Protein AF-A0A7C7J3A3-F1 (afdb_monomer_lite)

Structure (mmCIF, N/CA/C/O backbone):
data_AF-A0A7C7J3A3-F1
#
_entry.id   AF-A0A7C7J3A3-F1
#
loop_
_atom_site.group_PDB
_atom_site.id
_atom_site.type_symbol
_atom_site.label_atom_id
_atom_site.label_alt_id
_atom_site.label_comp_id
_atom_site.label_asym_id
_atom_site.label_entity_id
_atom_site.label_seq_id
_atom_site.pdbx_PDB_ins_code
_atom_site.Cartn_x
_atom_site.Cartn_y
_atom_site.Cartn_z
_atom_site.occupancy
_atom_site.B_iso_or_equiv
_atom_site.auth_seq_id
_atom_site.auth_comp_id
_atom_site.auth_asym_id
_atom_site.auth_atom_id
_atom_site.pdbx_PDB_model_num
ATOM 1 N N . MET A 1 1 ? 50.848 -6.199 -37.447 1.00 42.78 1 MET A N 1
ATOM 2 C CA . MET A 1 1 ? 50.947 -5.192 -36.363 1.00 42.78 1 MET A CA 1
ATOM 3 C C . MET A 1 1 ? 50.657 -3.854 -37.034 1.00 42.78 1 MET A C 1
ATOM 5 O O . MET A 1 1 ? 51.373 -3.542 -37.963 1.00 42.78 1 MET A O 1
ATOM 9 N N . SER A 1 2 ? 49.581 -3.111 -36.807 1.00 50.97 2 SER A N 1
ATOM 10 C CA . SER A 1 2 ? 48.870 -2.774 -35.574 1.00 50.97 2 SER A CA 1
ATOM 11 C C . SER A 1 2 ? 47.397 -2.472 -35.911 1.00 50.97 2 SER A C 1
ATOM 13 O O . SER A 1 2 ? 47.111 -1.980 -37.000 1.00 50.97 2 SER A O 1
ATOM 15 N N . GLN A 1 3 ? 46.479 -2.847 -35.023 1.00 35.78 3 GLN A N 1
ATOM 16 C CA . GLN A 1 3 ? 45.027 -2.860 -35.230 1.00 35.78 3 GLN A CA 1
ATOM 17 C C . GLN A 1 3 ? 44.402 -1.455 -35.294 1.00 35.78 3 GLN A C 1
ATOM 19 O O . GLN A 1 3 ? 44.801 -0.553 -34.563 1.00 35.78 3 GLN A O 1
ATOM 24 N N . ALA A 1 4 ? 43.367 -1.313 -36.126 1.00 41.66 4 ALA A N 1
ATOM 25 C CA . ALA A 1 4 ? 42.396 -0.224 -36.053 1.00 41.66 4 ALA A CA 1
ATOM 26 C C . ALA A 1 4 ? 41.497 -0.391 -34.806 1.00 41.66 4 ALA A C 1
ATOM 28 O O . ALA A 1 4 ? 41.199 -1.532 -34.435 1.00 41.66 4 ALA A O 1
ATOM 29 N N . PRO A 1 5 ? 41.046 0.700 -34.160 1.00 37.25 5 PRO A N 1
ATOM 30 C CA . PRO A 1 5 ? 40.189 0.607 -32.986 1.00 37.25 5 PRO A CA 1
ATOM 31 C C . PRO A 1 5 ? 38.805 0.094 -33.397 1.00 37.25 5 PRO A C 1
ATOM 33 O O . PRO A 1 5 ? 38.061 0.767 -34.109 1.00 37.25 5 PRO A O 1
ATOM 36 N N . GLN A 1 6 ? 38.462 -1.109 -32.941 1.00 35.88 6 GLN A N 1
ATOM 37 C CA . GLN A 1 6 ? 37.110 -1.646 -33.046 1.00 35.88 6 GLN A CA 1
ATOM 38 C C . GLN A 1 6 ? 36.215 -0.851 -32.093 1.00 35.88 6 GLN A C 1
ATOM 40 O O . GLN A 1 6 ? 36.251 -1.031 -30.877 1.00 35.88 6 GLN A O 1
ATOM 45 N N . THR A 1 7 ? 35.452 0.081 -32.650 1.00 38.75 7 THR A N 1
ATOM 46 C CA . THR A 1 7 ? 34.395 0.799 -31.944 1.00 38.75 7 THR A CA 1
ATOM 47 C C . THR A 1 7 ? 33.282 -0.207 -31.665 1.00 38.75 7 THR A C 1
ATOM 49 O O . THR A 1 7 ? 32.601 -0.664 -32.579 1.00 38.75 7 THR A O 1
ATOM 52 N N . ILE A 1 8 ? 33.139 -0.607 -30.401 1.00 42.19 8 ILE A N 1
ATOM 53 C CA . ILE A 1 8 ? 32.026 -1.440 -29.939 1.00 42.19 8 ILE A CA 1
ATOM 54 C C . ILE A 1 8 ? 30.743 -0.638 -30.181 1.00 42.19 8 ILE A C 1
ATOM 56 O O . ILE A 1 8 ? 30.630 0.473 -29.653 1.00 42.19 8 ILE A O 1
ATOM 60 N N . PRO A 1 9 ? 29.774 -1.141 -30.959 1.00 33.19 9 PRO A N 1
ATOM 61 C CA . PRO A 1 9 ? 28.539 -0.416 -31.133 1.00 33.19 9 PRO A CA 1
ATOM 62 C C . PRO A 1 9 ? 27.709 -0.605 -29.857 1.00 33.19 9 PRO A C 1
ATOM 64 O O . PRO A 1 9 ? 27.273 -1.709 -29.534 1.00 33.19 9 PRO A O 1
ATOM 67 N N . PHE A 1 10 ? 27.512 0.484 -29.115 1.00 34.00 10 PHE A N 1
ATOM 68 C CA . PHE A 1 10 ? 26.514 0.587 -28.051 1.00 34.00 10 PHE A CA 1
ATOM 69 C C . PHE A 1 10 ? 25.125 0.537 -28.713 1.00 34.00 10 PHE A C 1
ATOM 71 O O . PHE A 1 10 ? 24.509 1.563 -28.995 1.00 34.00 10 PHE A O 1
ATOM 78 N N . PHE A 1 11 ? 24.659 -0.666 -29.058 1.00 33.53 11 PHE A N 1
ATOM 79 C CA . PHE A 1 11 ? 23.303 -0.878 -29.549 1.00 33.53 11 PHE A CA 1
ATOM 80 C C . PHE A 1 11 ? 22.347 -1.185 -28.400 1.00 33.53 11 PHE A C 1
ATOM 82 O O . PHE A 1 11 ? 22.463 -2.185 -27.698 1.00 33.53 11 PHE A O 1
ATOM 89 N N . SER A 1 12 ? 21.315 -0.348 -28.373 1.00 30.11 12 SER A N 1
ATOM 90 C CA . SER A 1 12 ? 19.959 -0.588 -27.894 1.00 30.11 12 SER A CA 1
ATOM 91 C C . SER A 1 12 ? 19.721 -0.600 -26.388 1.00 30.11 12 SER A C 1
ATOM 93 O O . SER A 1 12 ? 20.211 -1.432 -25.632 1.00 30.11 12 SER A O 1
ATOM 95 N N . SER A 1 13 ? 18.833 0.317 -26.011 1.00 41.31 13 SER A N 1
ATOM 96 C CA . SER A 1 13 ? 17.855 0.196 -24.942 1.00 41.31 13 SER A CA 1
ATOM 97 C C . SER A 1 13 ? 17.254 -1.216 -24.877 1.00 41.31 13 SER A C 1
ATOM 99 O O . SER A 1 13 ? 16.193 -1.497 -25.440 1.00 41.31 13 SER A O 1
ATOM 101 N N . GLY A 1 14 ? 17.934 -2.112 -24.178 1.00 29.03 14 GLY A N 1
ATOM 102 C CA . GLY A 1 14 ? 17.331 -3.297 -23.608 1.00 29.03 14 GLY A CA 1
ATOM 103 C C . GLY A 1 14 ? 16.680 -2.864 -22.309 1.00 29.03 14 GLY A C 1
ATOM 104 O O . GLY A 1 14 ? 17.374 -2.635 -21.325 1.00 29.03 14 GLY A O 1
ATOM 105 N N . ARG A 1 15 ? 15.349 -2.745 -22.297 1.00 41.75 15 ARG A N 1
ATOM 106 C CA . ARG A 1 15 ? 14.600 -2.921 -21.054 1.00 41.75 15 ARG A CA 1
ATOM 107 C C . ARG A 1 15 ? 15.037 -4.275 -20.505 1.00 41.75 15 ARG A C 1
ATOM 109 O O . ARG A 1 15 ? 14.580 -5.303 -20.999 1.00 41.75 15 ARG A O 1
ATOM 116 N N . ILE A 1 16 ? 15.922 -4.285 -19.511 1.00 36.00 16 ILE A N 1
ATOM 117 C CA . ILE A 1 16 ? 16.057 -5.429 -18.614 1.00 36.00 16 ILE A CA 1
ATOM 118 C C . ILE A 1 16 ? 14.827 -5.357 -17.710 1.00 36.00 16 ILE A C 1
ATOM 120 O O . ILE A 1 16 ? 14.910 -5.044 -16.535 1.00 36.00 16 ILE A O 1
ATOM 124 N N . ALA A 1 17 ? 13.654 -5.601 -18.295 1.00 47.34 17 ALA A N 1
ATOM 125 C CA . ALA A 1 17 ? 12.576 -6.175 -17.529 1.00 47.34 17 ALA A CA 1
ATOM 126 C C . ALA A 1 17 ? 13.031 -7.614 -17.324 1.00 47.34 17 ALA A C 1
ATOM 128 O O . ALA A 1 17 ? 12.897 -8.456 -18.219 1.00 47.34 17 ALA A O 1
ATOM 129 N N . SER A 1 18 ? 13.662 -7.884 -16.183 1.00 43.19 18 SER A N 1
ATOM 130 C CA . SER A 1 18 ? 13.735 -9.243 -15.684 1.00 43.19 18 SER A CA 1
ATOM 131 C C . SER A 1 18 ? 12.290 -9.673 -15.452 1.00 43.19 18 SER A C 1
ATOM 133 O O . SER A 1 18 ? 11.732 -9.564 -14.367 1.00 43.19 18 SER A O 1
ATOM 135 N N . ARG A 1 19 ? 11.659 -10.212 -16.496 1.00 49.06 19 ARG A N 1
ATOM 136 C CA . ARG A 1 19 ? 10.612 -11.200 -16.299 1.00 49.06 19 ARG A CA 1
ATOM 137 C C . ARG A 1 19 ? 11.341 -12.428 -15.753 1.00 49.06 19 ARG A C 1
ATOM 139 O O . ARG A 1 19 ? 11.590 -13.395 -16.467 1.00 49.06 19 ARG A O 1
ATOM 146 N N . SER A 1 20 ? 11.764 -12.343 -14.484 1.00 48.09 20 SER A N 1
ATOM 147 C CA . SER A 1 20 ? 11.798 -13.516 -13.617 1.00 48.09 20 SER A CA 1
ATOM 148 C C . SER A 1 20 ? 10.472 -14.224 -13.881 1.00 48.09 20 SER A C 1
ATOM 150 O O . SER A 1 20 ? 9.485 -13.523 -14.067 1.00 48.09 20 SER A O 1
ATOM 152 N N . GLY A 1 21 ? 10.500 -15.542 -14.105 1.00 52.34 21 GLY A N 1
ATOM 153 C CA . GLY A 1 21 ? 9.429 -16.322 -14.745 1.00 52.34 21 GLY A CA 1
ATOM 154 C C . GLY A 1 21 ? 8.038 -16.180 -14.110 1.00 52.34 21 GLY A C 1
ATOM 155 O O . GLY A 1 21 ? 7.646 -15.139 -13.616 1.00 52.34 21 GLY A O 1
ATOM 156 N N . ASP A 1 22 ? 7.222 -17.220 -14.067 1.00 59.09 22 ASP A N 1
ATOM 157 C CA . ASP A 1 22 ? 5.883 -17.108 -13.448 1.00 59.09 22 ASP A CA 1
ATOM 158 C C . ASP A 1 22 ? 5.903 -16.871 -11.908 1.00 59.09 22 ASP A C 1
ATOM 160 O O . ASP A 1 22 ? 4.912 -17.085 -11.210 1.00 59.09 22 ASP A O 1
ATOM 164 N N . SER A 1 23 ? 7.035 -16.425 -11.356 1.00 63.56 23 SER A N 1
ATOM 165 C CA . SER A 1 23 ? 7.277 -16.118 -9.954 1.00 63.56 23 SER A CA 1
ATOM 166 C C . SER A 1 23 ? 6.604 -14.807 -9.548 1.00 63.56 23 SER A C 1
ATOM 168 O O . SER A 1 23 ? 6.954 -13.726 -10.023 1.00 63.56 23 SER A O 1
ATOM 170 N N . ARG A 1 24 ? 5.673 -14.882 -8.592 1.00 78.00 24 ARG A N 1
ATOM 171 C CA . ARG A 1 24 ? 5.139 -13.687 -7.924 1.00 78.00 24 ARG A CA 1
ATOM 172 C C . ARG A 1 24 ? 6.249 -13.023 -7.114 1.00 78.00 24 ARG A C 1
ATOM 174 O O . ARG A 1 24 ? 6.934 -13.707 -6.359 1.00 78.00 24 ARG A O 1
ATOM 181 N N . GLN A 1 25 ? 6.391 -11.706 -7.249 1.00 85.25 25 GLN A N 1
ATOM 182 C CA . GLN A 1 25 ? 7.357 -10.905 -6.491 1.00 85.25 25 GLN A CA 1
ATOM 183 C C . GLN A 1 25 ? 6.692 -10.261 -5.266 1.00 85.25 25 GLN A C 1
ATOM 185 O O . GLN A 1 25 ? 5.519 -9.876 -5.325 1.00 85.25 25 GLN A O 1
ATOM 190 N N . GLN A 1 26 ? 7.435 -10.145 -4.165 1.00 87.56 26 GLN A N 1
ATOM 191 C CA . GLN A 1 26 ? 6.996 -9.507 -2.921 1.00 87.56 26 GLN A CA 1
ATOM 192 C C . GLN A 1 26 ? 7.958 -8.380 -2.549 1.00 87.56 26 GLN A C 1
ATOM 194 O O . GLN A 1 26 ? 9.167 -8.517 -2.732 1.00 87.56 26 GLN A O 1
ATOM 199 N N . ALA A 1 27 ? 7.424 -7.278 -2.022 1.00 85.44 27 ALA A N 1
ATOM 200 C CA . ALA A 1 27 ? 8.246 -6.185 -1.526 1.00 85.44 27 ALA A CA 1
ATOM 201 C C . ALA A 1 27 ? 8.850 -6.562 -0.168 1.00 85.44 27 ALA A C 1
ATOM 203 O O . ALA A 1 27 ? 8.144 -6.971 0.752 1.00 85.44 27 ALA A O 1
ATOM 204 N N . GLY A 1 28 ? 10.160 -6.384 -0.037 1.00 84.56 28 GLY A N 1
ATOM 205 C CA . GLY A 1 28 ? 10.892 -6.497 1.217 1.00 84.56 28 GLY A CA 1
ATOM 206 C C . GLY A 1 28 ? 12.032 -5.493 1.193 1.00 84.56 28 GLY A C 1
ATOM 207 O O . GLY A 1 28 ? 12.827 -5.496 0.259 1.00 84.56 28 GLY A O 1
ATOM 208 N N . THR A 1 29 ? 12.077 -4.597 2.174 1.00 87.19 29 THR A N 1
ATOM 209 C CA . THR A 1 29 ? 12.997 -3.453 2.139 1.00 87.19 29 THR A CA 1
ATOM 210 C C . THR A 1 29 ? 14.287 -3.674 2.921 1.00 87.19 29 THR A C 1
ATOM 212 O O . THR A 1 29 ? 15.247 -2.961 2.675 1.00 87.19 29 THR A O 1
ATOM 215 N N . ASP A 1 30 ? 14.327 -4.643 3.843 1.00 86.50 30 ASP A N 1
ATOM 216 C CA . ASP A 1 30 ? 15.397 -4.780 4.851 1.00 86.50 30 ASP A CA 1
ATOM 217 C C . ASP A 1 30 ? 15.479 -3.562 5.805 1.00 86.50 30 ASP A C 1
ATOM 219 O O . ASP A 1 30 ? 16.539 -3.041 6.166 1.00 86.50 30 ASP A O 1
ATOM 223 N N . ALA A 1 31 ? 14.301 -3.057 6.195 1.00 80.38 31 ALA A N 1
ATOM 224 C CA . ALA A 1 31 ? 14.167 -1.955 7.141 1.00 80.38 31 ALA A CA 1
ATOM 225 C C . ALA A 1 31 ? 14.827 -2.292 8.485 1.00 80.38 31 ALA A C 1
ATOM 227 O O . ALA A 1 31 ? 14.490 -3.284 9.132 1.00 80.38 31 ALA A O 1
ATOM 228 N N . GLY A 1 32 ? 15.739 -1.425 8.916 1.00 82.62 32 GLY A N 1
ATOM 229 C CA . GLY A 1 32 ? 16.739 -1.719 9.946 1.00 82.62 32 GLY A CA 1
ATOM 230 C C . GLY A 1 32 ? 18.145 -1.338 9.477 1.00 82.62 32 GLY A C 1
ATOM 231 O O . GLY A 1 32 ? 18.948 -0.874 10.283 1.00 82.62 32 GLY A O 1
ATOM 232 N N . MET A 1 33 ? 18.398 -1.419 8.164 1.00 88.31 33 MET A N 1
ATOM 233 C CA . MET A 1 33 ? 19.593 -0.855 7.513 1.00 88.31 33 MET A CA 1
ATOM 234 C C . MET A 1 33 ? 19.443 0.641 7.175 1.00 88.31 33 MET A C 1
ATOM 236 O O . MET A 1 33 ? 20.432 1.356 7.026 1.00 88.31 33 MET A O 1
ATOM 240 N N . PHE A 1 34 ? 18.204 1.127 7.094 1.00 85.38 34 PHE A N 1
ATOM 241 C CA . PHE A 1 34 ? 17.823 2.534 6.946 1.00 85.38 34 PHE A CA 1
ATOM 242 C C . PHE A 1 34 ? 16.671 2.864 7.922 1.00 85.38 34 PHE A C 1
ATOM 244 O O . PHE A 1 34 ? 16.083 1.941 8.501 1.00 85.38 34 PHE A O 1
ATOM 251 N N . PRO A 1 35 ? 16.339 4.152 8.153 1.00 90.06 35 PRO A N 1
ATOM 252 C CA . PRO A 1 35 ? 15.339 4.536 9.147 1.00 90.06 35 PRO A CA 1
ATOM 253 C C . PRO A 1 35 ? 13.956 3.919 8.895 1.00 90.06 35 PRO A C 1
ATOM 255 O O . PRO A 1 35 ? 13.415 3.982 7.789 1.00 90.06 35 PRO A O 1
ATOM 258 N N . HIS A 1 36 ? 13.338 3.384 9.952 1.00 89.50 36 HIS A N 1
ATOM 259 C CA . HIS A 1 36 ? 11.950 2.927 9.890 1.00 89.50 36 HIS A CA 1
ATOM 260 C C . HIS A 1 36 ? 11.001 4.066 9.493 1.00 89.50 36 HIS A C 1
ATOM 262 O O . HIS A 1 36 ? 11.210 5.227 9.842 1.00 89.50 36 HIS A O 1
ATOM 268 N N . GLY A 1 37 ? 9.940 3.707 8.769 1.00 88.75 37 GLY A N 1
ATOM 269 C CA . GLY A 1 37 ? 8.974 4.658 8.212 1.00 88.75 37 GLY A CA 1
ATOM 270 C C . GLY A 1 37 ? 9.273 5.067 6.770 1.00 88.75 37 GLY A C 1
ATOM 271 O O . GLY A 1 37 ? 8.387 5.584 6.106 1.00 88.75 37 GLY A O 1
ATOM 272 N N . GLN A 1 38 ? 10.461 4.756 6.243 1.00 90.56 38 GLN A N 1
ATOM 273 C CA . GLN A 1 38 ? 10.825 5.042 4.848 1.00 90.56 38 GLN A CA 1
ATOM 274 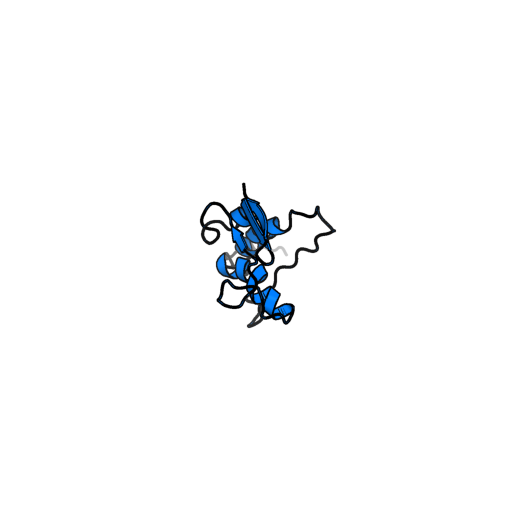C C . GLN A 1 38 ? 10.592 3.850 3.906 1.00 90.56 38 GLN A C 1
ATOM 276 O O . GLN A 1 38 ? 11.095 3.836 2.796 1.00 90.56 38 GLN A O 1
ATOM 281 N N . ASN A 1 39 ? 9.825 2.836 4.314 1.00 89.88 39 ASN A N 1
ATOM 282 C CA . ASN A 1 39 ? 9.657 1.600 3.533 1.00 89.88 39 ASN A CA 1
ATOM 283 C C . ASN A 1 39 ? 9.044 1.831 2.143 1.00 89.88 39 ASN A C 1
ATOM 285 O O . ASN A 1 39 ? 9.313 1.077 1.214 1.00 89.88 39 ASN A O 1
ATOM 289 N N . ALA A 1 40 ? 8.218 2.868 2.003 1.00 91.19 40 ALA A N 1
ATOM 290 C CA . ALA A 1 40 ? 7.562 3.184 0.745 1.00 91.19 40 ALA A CA 1
ATOM 291 C C . ALA A 1 40 ? 8.491 3.857 -0.286 1.00 91.19 40 ALA A C 1
ATOM 293 O O . ALA A 1 40 ? 8.100 4.010 -1.442 1.00 91.19 40 ALA A O 1
ATOM 294 N N . SER A 1 41 ? 9.717 4.245 0.091 1.00 90.38 41 SER A N 1
ATOM 295 C CA . SER A 1 41 ? 10.656 4.894 -0.835 1.00 90.38 41 SER A CA 1
ATOM 296 C C . SER A 1 41 ? 11.134 3.975 -1.960 1.00 90.38 41 SER A C 1
ATOM 298 O O . SER A 1 41 ? 11.531 4.480 -3.000 1.00 90.38 41 SER A O 1
ATOM 300 N N . GLY A 1 42 ? 11.045 2.651 -1.786 1.00 90.12 42 GLY A N 1
ATOM 301 C CA . GLY A 1 42 ? 11.455 1.675 -2.799 1.00 90.12 42 GLY A CA 1
ATOM 302 C C . GLY A 1 42 ? 10.414 1.394 -3.889 1.00 90.12 42 GLY A C 1
ATOM 303 O O . GLY A 1 42 ? 10.737 0.742 -4.877 1.00 90.12 42 GLY A O 1
ATOM 304 N N . PHE A 1 43 ? 9.161 1.854 -3.757 1.00 93.19 43 PHE A N 1
ATOM 305 C CA . PHE A 1 43 ? 8.150 1.602 -4.796 1.00 93.19 43 PHE A CA 1
ATOM 306 C C . PHE A 1 43 ? 8.456 2.288 -6.141 1.00 93.19 43 PHE A C 1
ATOM 308 O O . PHE A 1 43 ? 8.274 1.631 -7.169 1.00 93.19 43 PHE A O 1
ATOM 315 N N . PRO A 1 44 ? 8.923 3.554 -6.183 1.00 93.62 44 PRO A N 1
ATOM 316 C CA . PRO A 1 44 ? 9.418 4.163 -7.417 1.00 93.62 44 PRO A CA 1
ATOM 317 C C . PRO A 1 44 ? 10.508 3.335 -8.101 1.00 93.62 44 PRO A C 1
ATOM 319 O O . PRO A 1 44 ? 10.424 3.123 -9.309 1.00 93.62 44 PRO A O 1
ATOM 322 N N . ASP A 1 45 ? 11.453 2.786 -7.333 1.00 92.75 45 ASP A N 1
ATOM 323 C CA . ASP A 1 45 ? 12.544 1.967 -7.871 1.00 92.75 45 ASP A CA 1
ATOM 324 C C . ASP A 1 45 ? 12.008 0.689 -8.536 1.00 92.75 45 ASP A C 1
ATOM 326 O O . ASP A 1 45 ? 12.446 0.314 -9.621 1.00 92.75 45 ASP A O 1
ATOM 330 N N . LEU A 1 46 ? 11.001 0.033 -7.941 1.00 91.94 46 LEU A N 1
ATOM 331 C CA . LEU A 1 46 ? 10.353 -1.142 -8.547 1.00 91.94 46 LEU A CA 1
ATOM 332 C C . LEU A 1 46 ? 9.745 -0.823 -9.921 1.00 91.94 46 LEU A C 1
ATOM 334 O O . LEU A 1 46 ? 9.823 -1.643 -10.841 1.00 91.94 46 LEU A O 1
ATOM 338 N N . VAL A 1 47 ? 9.149 0.364 -10.065 1.00 93.75 47 VAL A N 1
ATOM 339 C CA . VAL A 1 47 ? 8.584 0.825 -11.339 1.00 93.75 47 VAL A CA 1
ATOM 340 C C . VAL A 1 47 ? 9.689 1.187 -12.331 1.00 93.75 47 VAL A C 1
ATOM 342 O O . VAL A 1 47 ? 9.611 0.796 -13.497 1.00 93.75 47 VAL A O 1
ATOM 345 N N . GLU A 1 48 ? 10.750 1.859 -11.878 1.00 92.19 48 GLU A N 1
ATOM 346 C CA . GLU A 1 48 ? 11.927 2.170 -12.699 1.00 92.19 48 GLU A CA 1
ATOM 347 C C . GLU A 1 48 ? 12.588 0.895 -13.252 1.00 92.19 48 GLU A C 1
ATOM 349 O O . GLU A 1 48 ? 12.949 0.836 -14.430 1.00 92.19 48 GLU A O 1
ATOM 354 N N . TYR A 1 49 ? 12.658 -0.166 -12.443 1.00 92.06 49 TYR A N 1
ATOM 355 C CA . TYR A 1 49 ? 13.189 -1.473 -12.840 1.00 92.06 49 TYR A CA 1
ATOM 356 C C . TYR A 1 49 ? 12.217 -2.339 -13.657 1.00 92.06 49 TYR A C 1
ATOM 358 O O . TYR A 1 49 ? 12.552 -3.465 -14.032 1.00 92.06 49 TYR A O 1
ATOM 366 N N . GLY A 1 50 ? 11.045 -1.808 -14.015 1.00 91.12 50 GLY A N 1
ATOM 367 C CA . GLY A 1 50 ? 10.185 -2.376 -15.050 1.00 91.12 50 GLY A CA 1
ATOM 368 C C . GLY A 1 50 ? 8.898 -3.037 -14.564 1.00 91.12 50 GLY A C 1
ATOM 369 O O . GLY A 1 50 ? 8.213 -3.640 -15.393 1.00 91.12 50 GLY A O 1
ATOM 370 N N . MET A 1 51 ? 8.537 -2.924 -13.280 1.00 93.56 51 MET A N 1
ATOM 371 C CA . MET A 1 51 ? 7.176 -3.253 -12.837 1.00 93.56 51 MET A CA 1
ATOM 372 C C . MET A 1 51 ? 6.189 -2.162 -13.263 1.00 93.56 51 MET A C 1
ATOM 374 O O . MET A 1 51 ? 6.510 -0.976 -13.284 1.00 93.56 51 MET A O 1
ATOM 378 N N . SER A 1 52 ? 4.943 -2.533 -13.542 1.00 95.50 52 SER A N 1
ATOM 379 C CA . SER A 1 52 ? 3.863 -1.544 -13.558 1.00 95.50 52 SER A CA 1
ATOM 380 C C . SER A 1 52 ? 3.559 -1.046 -12.133 1.00 95.50 52 SER A C 1
ATOM 382 O O . SER A 1 52 ? 3.739 -1.799 -11.170 1.00 95.50 52 SER A O 1
ATOM 384 N N . PRO A 1 53 ? 3.017 0.175 -11.960 1.00 95.19 53 PRO A N 1
ATOM 385 C CA . PRO A 1 53 ? 2.587 0.666 -10.646 1.00 95.19 53 PRO A CA 1
ATOM 386 C C . PRO A 1 53 ? 1.612 -0.285 -9.935 1.00 95.19 53 PRO A C 1
ATOM 388 O O . PRO A 1 53 ? 1.705 -0.510 -8.729 1.00 95.19 53 PRO A O 1
ATOM 391 N N . ALA A 1 54 ? 0.710 -0.916 -10.694 1.00 95.44 54 ALA A N 1
ATOM 392 C CA . ALA A 1 54 ? -0.223 -1.903 -10.163 1.00 95.44 54 ALA A CA 1
ATOM 393 C C . ALA A 1 54 ? 0.488 -3.167 -9.647 1.00 95.44 54 ALA A C 1
ATOM 395 O O . ALA A 1 54 ? 0.118 -3.695 -8.600 1.00 95.44 54 ALA A O 1
ATOM 396 N N . GLU A 1 55 ? 1.499 -3.663 -10.366 1.00 94.25 55 GLU A N 1
ATOM 397 C CA . GLU A 1 55 ? 2.315 -4.796 -9.917 1.00 94.25 55 GLU A CA 1
ATOM 398 C C . GLU A 1 55 ? 3.109 -4.438 -8.665 1.00 94.25 55 GLU A C 1
ATOM 400 O O . GLU A 1 55 ? 3.084 -5.213 -7.710 1.00 94.25 55 GLU A O 1
ATOM 405 N N . ALA A 1 56 ? 3.718 -3.249 -8.629 1.00 94.38 56 ALA A N 1
ATOM 406 C CA . ALA A 1 56 ? 4.443 -2.752 -7.466 1.00 94.38 56 ALA A CA 1
ATOM 407 C C . ALA A 1 56 ? 3.540 -2.737 -6.218 1.00 94.38 56 ALA A C 1
ATOM 409 O O . ALA A 1 56 ? 3.890 -3.340 -5.207 1.00 94.38 56 ALA A O 1
ATOM 410 N N . ILE A 1 57 ? 2.326 -2.182 -6.302 1.00 95.00 57 ILE A N 1
ATOM 411 C CA . ILE A 1 57 ? 1.355 -2.197 -5.190 1.00 95.00 57 ILE A CA 1
ATOM 412 C C . ILE A 1 57 ? 0.952 -3.628 -4.799 1.00 95.00 57 ILE A C 1
ATOM 414 O O . ILE A 1 57 ? 0.840 -3.949 -3.612 1.00 95.00 57 ILE A O 1
ATOM 418 N N . ARG A 1 58 ? 0.762 -4.528 -5.773 1.00 95.12 58 ARG A N 1
ATOM 419 C CA . ARG A 1 58 ? 0.438 -5.941 -5.502 1.00 95.12 58 ARG A CA 1
ATOM 420 C C . ARG A 1 58 ? 1.536 -6.657 -4.723 1.00 95.12 58 ARG A C 1
ATOM 422 O O . ARG A 1 58 ? 1.210 -7.510 -3.898 1.00 95.12 58 ARG A O 1
ATOM 429 N N . THR A 1 59 ? 2.805 -6.295 -4.929 1.00 94.62 59 THR A N 1
ATOM 430 C CA . THR A 1 59 ? 3.932 -6.895 -4.192 1.00 94.62 59 THR A CA 1
ATOM 431 C C . THR A 1 59 ? 3.863 -6.665 -2.679 1.00 94.62 59 THR A C 1
ATOM 433 O O . THR A 1 59 ? 4.364 -7.498 -1.928 1.00 94.62 59 THR A O 1
ATOM 436 N N . ALA A 1 60 ? 3.212 -5.587 -2.234 1.00 93.69 60 ALA A N 1
ATOM 437 C CA . ALA A 1 60 ? 3.052 -5.233 -0.823 1.00 93.69 60 ALA A CA 1
ATOM 438 C C . ALA A 1 60 ? 1.660 -5.555 -0.250 1.00 93.69 60 ALA A C 1
ATOM 440 O O . ALA A 1 60 ? 1.422 -5.351 0.936 1.00 93.69 60 ALA A O 1
ATOM 441 N N . THR A 1 61 ? 0.737 -6.050 -1.080 1.00 94.62 61 THR A N 1
ATOM 442 C CA . THR A 1 61 ? -0.652 -6.335 -0.693 1.00 94.62 61 THR A CA 1
ATOM 443 C C . THR A 1 61 ? -0.950 -7.822 -0.876 1.00 94.62 61 THR A C 1
ATOM 445 O O . THR A 1 61 ? -0.519 -8.637 -0.062 1.00 94.62 61 THR A O 1
ATOM 448 N N . VAL A 1 62 ? -1.623 -8.210 -1.959 1.00 95.00 62 VAL A N 1
ATOM 449 C CA . VAL A 1 62 ? -2.032 -9.601 -2.204 1.00 95.00 62 VAL A CA 1
ATOM 450 C C . VAL A 1 62 ? -0.847 -10.568 -2.266 1.00 95.00 62 VAL A C 1
ATOM 452 O O . VAL A 1 62 ? -0.908 -11.635 -1.669 1.00 95.00 62 VAL A O 1
ATOM 455 N N . ASN A 1 63 ? 0.273 -10.193 -2.896 1.00 93.94 63 ASN A N 1
ATOM 456 C CA . ASN A 1 63 ? 1.423 -11.097 -2.988 1.00 93.94 63 ASN A CA 1
ATOM 457 C C . ASN A 1 63 ? 2.096 -11.302 -1.621 1.00 93.94 63 ASN A C 1
ATOM 459 O O . ASN A 1 63 ? 2.675 -12.359 -1.378 1.00 93.94 63 ASN A O 1
ATOM 463 N N . ALA A 1 64 ? 2.046 -10.294 -0.745 1.00 93.31 64 ALA A N 1
ATOM 464 C CA . ALA A 1 64 ? 2.567 -10.394 0.613 1.00 93.31 64 ALA A CA 1
ATOM 465 C C . ALA A 1 64 ? 1.651 -11.259 1.493 1.00 93.31 64 ALA A C 1
ATOM 467 O O . ALA A 1 64 ? 2.149 -12.086 2.253 1.00 93.31 64 ALA A O 1
ATOM 468 N N . ALA A 1 65 ? 0.328 -11.121 1.353 1.00 93.69 65 ALA A N 1
ATOM 469 C CA . ALA A 1 65 ? -0.645 -11.981 2.028 1.00 93.69 65 ALA A CA 1
ATOM 470 C C . ALA A 1 65 ? -0.484 -13.455 1.612 1.00 93.69 65 ALA A C 1
ATOM 472 O O . ALA A 1 65 ? -0.350 -14.321 2.478 1.00 93.69 65 ALA A O 1
ATOM 473 N N . ASP A 1 66 ? -0.359 -13.713 0.303 1.00 93.56 66 ASP A N 1
ATOM 474 C CA . ASP A 1 66 ? -0.061 -15.038 -0.256 1.00 93.56 66 ASP A CA 1
ATOM 475 C C . ASP A 1 66 ? 1.227 -15.628 0.347 1.00 93.56 66 ASP A C 1
ATOM 477 O O . ASP A 1 66 ? 1.246 -16.784 0.768 1.00 93.56 66 ASP A O 1
ATOM 481 N N . LEU A 1 67 ? 2.307 -14.836 0.407 1.00 92.94 67 LEU A N 1
ATOM 482 C CA . LEU A 1 67 ? 3.596 -15.270 0.960 1.00 92.94 67 LEU A CA 1
ATOM 483 C C . LEU A 1 67 ? 3.503 -15.611 2.454 1.00 92.94 67 LEU A C 1
ATOM 485 O O . LEU A 1 67 ? 4.134 -16.564 2.909 1.00 92.94 67 LEU A O 1
ATOM 489 N N . LEU A 1 68 ? 2.731 -14.834 3.215 1.00 93.62 68 LEU A N 1
ATOM 490 C CA . LEU A 1 68 ? 2.514 -15.051 4.646 1.00 93.62 68 LEU A CA 1
ATOM 491 C C . LEU A 1 68 ? 1.507 -16.176 4.939 1.00 93.62 68 LEU A C 1
ATOM 493 O O . LEU A 1 68 ? 1.374 -16.574 6.096 1.00 93.62 68 LEU A O 1
ATOM 497 N N . GLY A 1 69 ? 0.812 -16.692 3.920 1.00 94.50 69 GLY A N 1
ATOM 498 C CA . GLY A 1 69 ? -0.211 -17.724 4.075 1.00 94.50 69 GLY A CA 1
ATOM 499 C C . GLY A 1 69 ? -1.458 -17.232 4.811 1.00 94.50 69 GLY A C 1
ATOM 500 O O . GLY A 1 69 ? -2.089 -18.014 5.520 1.00 94.50 69 GLY A O 1
ATOM 501 N N . VAL A 1 70 ? -1.790 -15.945 4.676 1.00 95.12 70 VAL A N 1
ATOM 502 C CA . VAL A 1 70 ? -2.978 -15.328 5.282 1.00 95.12 70 VAL A CA 1
ATOM 503 C C . VAL A 1 70 ? -3.972 -14.925 4.199 1.00 95.12 70 VAL A C 1
ATOM 505 O O . VAL A 1 70 ? -3.588 -14.409 3.153 1.00 95.12 70 VAL A O 1
ATOM 508 N N . ASP A 1 71 ? -5.256 -15.146 4.455 1.00 94.62 71 ASP A N 1
ATOM 509 C CA . ASP A 1 71 ? -6.361 -14.851 3.535 1.00 94.62 71 ASP A CA 1
ATOM 510 C C . ASP A 1 71 ? -7.289 -13.738 4.045 1.00 94.62 71 ASP A C 1
ATOM 512 O O . ASP A 1 71 ? -8.102 -13.208 3.289 1.00 94.62 71 ASP A O 1
ATOM 516 N N . ASP A 1 72 ? -7.123 -13.327 5.301 1.00 95.38 72 ASP A N 1
ATOM 517 C CA . ASP A 1 72 ? -7.925 -12.314 5.983 1.00 95.38 72 ASP A CA 1
ATOM 518 C C . ASP A 1 72 ? -7.551 -10.864 5.618 1.00 95.38 72 ASP A C 1
ATOM 520 O O . ASP A 1 72 ? -8.191 -9.933 6.103 1.00 95.38 72 ASP A O 1
ATOM 524 N N . ARG A 1 73 ? -6.527 -10.637 4.781 1.00 95.12 73 ARG A N 1
ATOM 525 C CA . ARG A 1 73 ? -6.028 -9.299 4.400 1.00 95.12 73 ARG A CA 1
ATOM 526 C C . ARG A 1 73 ? -5.355 -9.285 3.024 1.00 95.12 73 ARG A C 1
ATOM 528 O O . ARG A 1 73 ? -5.230 -10.310 2.364 1.00 95.12 73 ARG A O 1
ATOM 535 N N . GLY A 1 74 ? -4.909 -8.105 2.590 1.00 92.06 74 GLY A N 1
ATOM 536 C CA . GLY A 1 74 ? -4.180 -7.910 1.327 1.00 92.06 74 GLY A CA 1
ATOM 537 C C . GLY A 1 74 ? -5.056 -7.530 0.127 1.00 92.06 74 GLY A C 1
ATOM 538 O O . GLY A 1 74 ? -4.522 -7.155 -0.912 1.00 92.06 74 GLY A O 1
ATOM 539 N N . THR A 1 75 ? -6.383 -7.562 0.266 1.00 95.81 75 THR A N 1
ATOM 540 C CA . THR A 1 75 ? -7.347 -7.001 -0.697 1.00 95.81 75 THR A CA 1
ATOM 541 C C . THR A 1 75 ? -8.526 -6.370 0.046 1.00 95.81 75 THR A C 1
ATOM 543 O O . THR A 1 75 ? -8.799 -6.715 1.195 1.00 95.81 75 THR A O 1
ATOM 546 N N . ILE A 1 76 ? -9.232 -5.446 -0.614 1.00 95.38 76 ILE A N 1
ATOM 547 C CA . ILE A 1 76 ? -10.454 -4.826 -0.085 1.00 95.38 76 ILE A CA 1
ATOM 548 C C . ILE A 1 76 ? -11.651 -5.641 -0.579 1.00 95.38 76 ILE A C 1
ATOM 550 O O . ILE A 1 76 ? -12.140 -5.433 -1.688 1.00 95.38 76 ILE A O 1
ATOM 554 N N . GLU A 1 77 ? -12.095 -6.594 0.235 1.00 95.25 77 GLU A N 1
ATOM 555 C CA . GLU A 1 77 ? -13.210 -7.498 -0.059 1.00 95.25 77 GLU A CA 1
ATOM 556 C C . GLU A 1 77 ? -14.069 -7.698 1.196 1.00 95.25 77 GLU A C 1
ATOM 558 O O . GLU A 1 77 ? -13.628 -7.436 2.317 1.00 95.25 77 GLU A O 1
ATOM 563 N N . VAL A 1 78 ? -15.313 -8.144 1.006 1.00 94.38 78 VAL A N 1
ATOM 564 C CA . VAL A 1 78 ? -16.207 -8.491 2.122 1.00 94.38 78 VAL A CA 1
ATOM 565 C C . VAL A 1 78 ? -15.568 -9.615 2.946 1.00 94.38 78 VAL A C 1
ATOM 567 O O . VAL A 1 78 ? -14.879 -10.471 2.396 1.00 94.38 78 VAL A O 1
ATOM 570 N N . ASP A 1 79 ? -15.783 -9.584 4.261 1.00 93.56 79 ASP A N 1
ATOM 571 C CA . ASP A 1 79 ? -15.268 -10.551 5.242 1.00 93.56 79 ASP A CA 1
ATOM 572 C C . ASP A 1 79 ? -13.742 -10.536 5.481 1.00 93.56 79 ASP A C 1
ATOM 574 O O . ASP A 1 79 ? -13.246 -11.331 6.280 1.00 93.56 79 ASP A O 1
ATOM 578 N N . LYS A 1 80 ? -12.996 -9.593 4.883 1.00 95.19 80 LYS A N 1
ATOM 579 C CA . LYS A 1 80 ? -11.581 -9.334 5.211 1.00 95.19 80 LYS A CA 1
ATOM 580 C C . LYS A 1 80 ? -11.415 -8.258 6.282 1.00 95.19 80 LYS A C 1
ATOM 582 O O . LYS A 1 80 ? -12.303 -7.438 6.523 1.00 95.19 80 LYS A O 1
ATOM 587 N N . LEU A 1 81 ? -10.253 -8.255 6.931 1.00 95.06 81 LEU A N 1
ATOM 588 C CA . LEU A 1 81 ? -9.869 -7.227 7.887 1.00 95.06 81 LEU A CA 1
ATOM 589 C C . LEU A 1 81 ? -9.859 -5.852 7.219 1.00 95.06 81 LEU A C 1
ATOM 591 O O . LEU A 1 81 ? -9.361 -5.673 6.108 1.00 95.06 81 LEU A O 1
ATOM 595 N N . ALA A 1 82 ? -10.37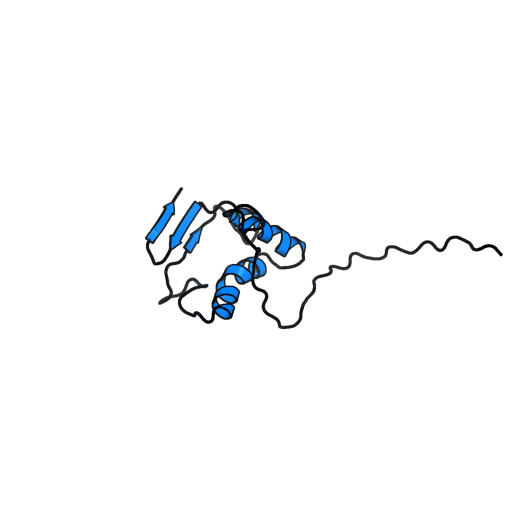0 -4.860 7.945 1.00 95.25 82 ALA A N 1
ATOM 596 C CA . ALA A 1 82 ? -10.352 -3.469 7.519 1.00 95.25 82 ALA A CA 1
ATOM 597 C C . ALA A 1 82 ? -8.967 -2.843 7.771 1.00 95.25 82 ALA A C 1
ATOM 599 O O . ALA A 1 82 ? -8.792 -2.038 8.691 1.00 95.25 82 ALA A O 1
ATOM 600 N N . ASP A 1 83 ? -7.996 -3.268 6.959 1.00 96.31 83 ASP A N 1
ATOM 601 C CA . ASP A 1 83 ? -6.649 -2.708 6.845 1.00 96.31 83 ASP A CA 1
ATOM 602 C C . ASP A 1 83 ? -6.596 -1.847 5.571 1.00 96.31 83 ASP A C 1
ATOM 604 O O . ASP A 1 83 ? -6.638 -2.370 4.456 1.00 96.31 83 ASP A O 1
ATOM 608 N N . ILE A 1 84 ? -6.596 -0.520 5.731 1.00 95.69 84 ILE A N 1
ATOM 609 C CA . ILE A 1 84 ? -6.757 0.437 4.626 1.00 95.69 84 ILE A CA 1
ATOM 610 C C . ILE A 1 84 ? -5.767 1.586 4.783 1.00 95.69 84 ILE A C 1
ATOM 612 O O . ILE A 1 84 ? -5.792 2.288 5.793 1.00 95.69 84 ILE A O 1
ATOM 616 N N . ASP A 1 85 ? -5.002 1.834 3.723 1.00 94.94 85 ASP A N 1
ATOM 617 C CA . ASP A 1 85 ? -4.162 3.018 3.563 1.00 94.94 85 ASP A CA 1
ATOM 618 C C . ASP A 1 85 ? -4.720 3.901 2.438 1.00 94.94 85 ASP A C 1
ATOM 620 O O . ASP A 1 85 ? -5.117 3.391 1.386 1.00 94.94 85 ASP A O 1
ATOM 624 N N . ALA A 1 86 ? -4.755 5.223 2.637 1.00 95.62 86 ALA A N 1
ATOM 625 C CA . ALA A 1 86 ? -5.167 6.166 1.595 1.00 95.62 86 ALA A CA 1
ATOM 626 C C . ALA A 1 86 ? -4.136 7.274 1.365 1.00 95.62 86 ALA A C 1
ATOM 628 O O . ALA A 1 86 ? -3.591 7.860 2.302 1.00 95.62 86 ALA A O 1
ATOM 629 N N . VAL A 1 87 ? -3.927 7.587 0.090 1.00 96.44 87 VAL A N 1
ATOM 630 C CA . VAL A 1 87 ? -3.030 8.637 -0.404 1.00 96.44 87 VAL A CA 1
ATOM 631 C C . VAL A 1 87 ? -3.833 9.685 -1.167 1.00 96.44 87 VAL A C 1
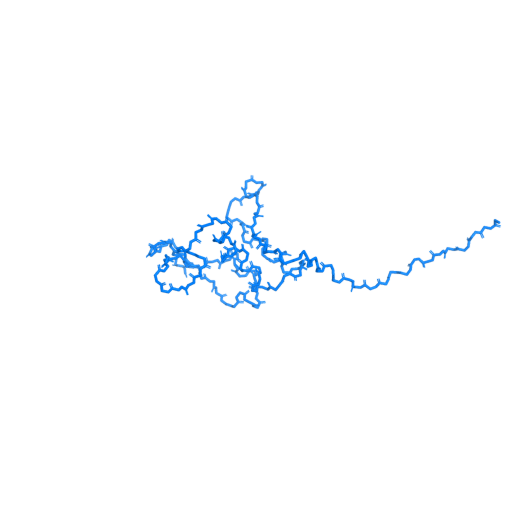ATOM 633 O O . VAL A 1 87 ? -4.929 9.412 -1.664 1.00 96.44 87 VAL A O 1
ATOM 636 N N . LYS A 1 88 ? -3.290 10.896 -1.295 1.00 95.12 88 LYS A N 1
ATOM 637 C CA . LYS A 1 88 ? -3.918 11.954 -2.091 1.00 95.12 88 LYS A CA 1
ATOM 638 C C . LYS A 1 88 ? -3.509 11.846 -3.557 1.00 95.12 88 LYS A C 1
ATOM 640 O O . LYS A 1 88 ? -2.432 12.290 -3.932 1.00 95.12 88 LYS A O 1
ATOM 645 N N . GLY A 1 89 ? -4.405 11.326 -4.390 1.00 95.62 89 GLY A N 1
ATOM 646 C CA . GLY A 1 89 ? -4.202 11.207 -5.837 1.00 95.62 89 GLY A CA 1
ATOM 647 C C . GLY A 1 89 ? -4.334 9.767 -6.323 1.00 95.62 89 GLY A C 1
ATOM 648 O O . GLY A 1 89 ? -4.906 8.927 -5.629 1.00 95.62 89 GLY A O 1
ATOM 649 N N . ASN A 1 90 ? -3.832 9.494 -7.529 1.00 96.25 90 ASN A N 1
ATOM 650 C CA . ASN A 1 90 ? -3.883 8.168 -8.137 1.00 96.25 90 ASN A CA 1
ATOM 651 C C . ASN A 1 90 ? -2.501 7.482 -8.076 1.00 96.25 90 ASN A C 1
ATOM 653 O O . ASN A 1 90 ? -1.627 7.825 -8.874 1.00 96.25 90 ASN A O 1
ATOM 657 N N . PRO A 1 91 ? -2.293 6.478 -7.201 1.00 95.06 91 PRO A N 1
ATOM 658 C CA . PRO A 1 91 ? -1.006 5.788 -7.085 1.00 95.06 91 PRO A CA 1
ATOM 659 C C . PRO A 1 91 ? -0.667 4.906 -8.298 1.00 95.06 91 PRO A C 1
ATOM 661 O O . PRO A 1 91 ? 0.453 4.416 -8.415 1.00 95.06 91 PRO A O 1
ATOM 664 N N . LEU A 1 92 ? -1.623 4.689 -9.211 1.00 95.56 92 LEU A N 1
ATOM 665 C CA . LEU A 1 92 ? -1.374 4.008 -10.484 1.00 95.56 92 LEU A CA 1
ATOM 666 C C . LEU A 1 92 ? -0.749 4.930 -11.537 1.00 95.56 92 LEU A C 1
ATOM 668 O O . LEU A 1 92 ? -0.187 4.435 -12.510 1.00 95.56 92 LEU A O 1
ATOM 672 N N . GLU A 1 93 ? -0.862 6.246 -11.350 1.00 95.56 93 GLU A N 1
ATOM 673 C CA . GLU A 1 93 ? -0.204 7.260 -12.180 1.00 95.56 93 GLU A CA 1
ATOM 674 C C . GLU A 1 93 ? 1.117 7.712 -11.553 1.00 95.56 93 GLU A C 1
ATOM 676 O O . GLU A 1 93 ? 2.100 7.886 -12.269 1.00 95.56 93 GLU A O 1
ATOM 681 N N . ASP A 1 94 ? 1.152 7.847 -10.224 1.00 94.88 94 ASP A N 1
ATOM 682 C CA . ASP A 1 94 ? 2.350 8.201 -9.466 1.00 94.88 94 ASP A CA 1
ATOM 683 C C . ASP A 1 94 ? 2.486 7.337 -8.205 1.00 94.88 94 ASP A C 1
ATOM 685 O O . ASP A 1 94 ? 1.844 7.570 -7.178 1.00 94.88 94 ASP A O 1
ATOM 689 N N . VAL A 1 95 ? 3.366 6.337 -8.272 1.00 94.62 95 VAL A N 1
ATOM 690 C CA . VAL A 1 95 ? 3.622 5.420 -7.154 1.00 94.62 95 VAL A CA 1
ATOM 691 C C . VAL A 1 95 ? 4.363 6.100 -5.989 1.00 94.62 95 VAL A C 1
ATOM 693 O O . VAL A 1 95 ? 4.348 5.593 -4.867 1.00 94.62 95 VAL A O 1
ATOM 696 N N . GLY A 1 96 ? 4.977 7.268 -6.218 1.00 94.56 96 GLY A N 1
ATOM 697 C CA . GLY A 1 96 ? 5.639 8.060 -5.181 1.00 94.56 96 GLY A CA 1
ATOM 698 C C . GLY A 1 96 ? 4.676 8.540 -4.095 1.00 94.56 96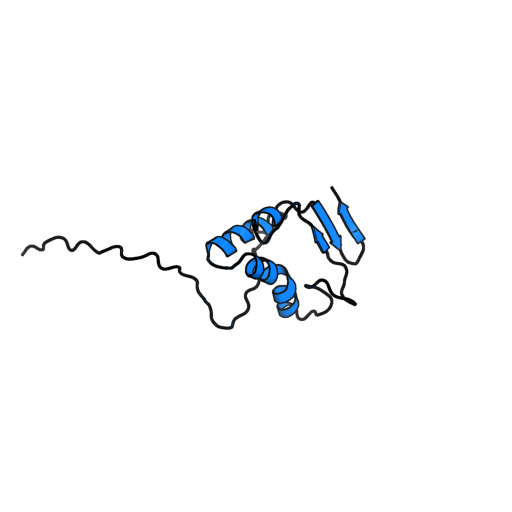 GLY A C 1
ATOM 699 O O . GLY A 1 96 ? 5.084 8.711 -2.947 1.00 94.56 96 GLY A O 1
ATOM 700 N N . LEU A 1 97 ? 3.381 8.644 -4.414 1.00 95.44 97 LEU A N 1
ATOM 701 C CA . LEU A 1 97 ? 2.327 9.011 -3.466 1.00 95.44 97 LEU A CA 1
ATOM 702 C C . LEU A 1 97 ? 2.223 8.050 -2.272 1.00 95.44 97 LEU A C 1
ATOM 704 O O . LEU A 1 97 ? 1.770 8.458 -1.207 1.00 95.44 97 LEU A O 1
ATOM 708 N N . LEU A 1 98 ? 2.683 6.799 -2.403 1.00 94.19 98 LEU A N 1
ATOM 709 C CA . LEU A 1 98 ? 2.716 5.829 -1.297 1.00 94.19 98 LEU A CA 1
ATOM 710 C C . LEU A 1 98 ? 3.651 6.244 -0.151 1.00 94.19 98 LEU A C 1
ATOM 712 O O . LEU A 1 98 ? 3.571 5.680 0.938 1.00 94.19 98 LEU A O 1
ATOM 716 N N . GLN A 1 99 ? 4.532 7.221 -0.376 1.00 93.94 99 GLN A N 1
ATOM 717 C CA . GLN A 1 99 ? 5.403 7.781 0.658 1.00 93.94 99 GLN A CA 1
ATOM 718 C C . GLN A 1 99 ? 4.678 8.784 1.569 1.00 93.94 99 GLN A C 1
ATOM 720 O O . GLN A 1 99 ? 5.155 9.041 2.672 1.00 93.94 99 GLN A O 1
ATOM 725 N N . ASP A 1 100 ? 3.525 9.311 1.143 1.00 94.38 100 ASP A N 1
ATOM 726 C CA . ASP A 1 100 ? 2.720 10.283 1.891 1.00 94.38 100 ASP A CA 1
ATOM 727 C C . ASP A 1 100 ? 1.277 9.786 2.082 1.00 94.38 100 ASP A C 1
ATOM 729 O O . ASP A 1 100 ? 0.310 10.259 1.478 1.00 94.38 100 ASP A O 1
ATOM 733 N N . VAL A 1 101 ? 1.134 8.761 2.923 1.00 94.62 101 VAL A N 1
ATOM 734 C CA . VAL A 1 101 ? -0.169 8.196 3.301 1.00 94.62 101 VAL A CA 1
ATOM 735 C C . VAL A 1 101 ? -0.859 9.130 4.288 1.00 94.62 101 VAL A C 1
ATOM 737 O O . VAL A 1 101 ? -0.313 9.400 5.354 1.00 94.62 101 VAL A O 1
ATOM 740 N N . LEU A 1 102 ? -2.072 9.585 3.982 1.00 95.56 102 LEU A N 1
ATOM 741 C CA . LEU A 1 102 ? -2.846 10.515 4.819 1.00 95.56 102 LEU A CA 1
ATOM 742 C C . LEU A 1 102 ? -3.800 9.804 5.781 1.00 95.56 102 LEU A C 1
ATOM 744 O O . LEU A 1 102 ? -4.139 10.329 6.839 1.00 95.56 102 LEU A O 1
ATOM 748 N N . PHE A 1 103 ? -4.216 8.591 5.427 1.00 97.38 103 PHE A N 1
ATOM 749 C CA . PHE A 1 103 ? -5.158 7.805 6.207 1.00 97.38 103 PHE A CA 1
ATOM 750 C C . PHE A 1 103 ? -4.626 6.396 6.418 1.00 97.38 103 PHE A C 1
ATOM 752 O O . PHE A 1 103 ? -4.225 5.753 5.453 1.00 97.38 103 PHE A O 1
ATOM 759 N N . VAL A 1 104 ? -4.666 5.921 7.662 1.00 97.38 104 VAL A N 1
ATOM 760 C CA . VAL A 1 104 ? -4.278 4.554 8.028 1.00 97.38 104 VAL A CA 1
ATOM 761 C C . VAL A 1 104 ? -5.337 3.980 8.955 1.00 97.38 104 VAL A C 1
ATOM 763 O O . VAL A 1 104 ? -5.560 4.495 10.058 1.00 97.38 104 VAL A O 1
ATOM 766 N N . MET A 1 105 ? -5.956 2.883 8.534 1.00 97.44 105 MET A N 1
ATOM 767 C CA . MET A 1 105 ? -6.840 2.047 9.335 1.00 97.44 105 MET A CA 1
ATOM 768 C C . MET A 1 105 ? -6.238 0.651 9.456 1.00 97.44 105 MET A C 1
ATOM 770 O O . MET A 1 105 ? -5.778 0.083 8.472 1.00 97.44 105 MET A O 1
ATOM 774 N N . LYS A 1 106 ? -6.273 0.087 10.662 1.00 96.75 106 LYS A N 1
ATOM 775 C CA . LYS A 1 106 ? -5.866 -1.291 10.927 1.00 96.75 106 LYS A CA 1
ATOM 776 C C . LYS A 1 106 ? -6.915 -1.982 11.782 1.00 96.75 106 LYS A C 1
ATOM 778 O O . LYS A 1 106 ? -7.253 -1.482 12.858 1.00 96.75 106 LYS A O 1
ATOM 783 N N . ASN A 1 107 ? -7.400 -3.134 11.331 1.00 94.75 107 ASN A N 1
ATOM 784 C CA . ASN A 1 107 ? -8.452 -3.915 11.976 1.00 94.75 107 ASN A CA 1
ATOM 785 C C . ASN A 1 107 ? -9.666 -3.047 12.375 1.00 94.75 107 ASN A C 1
ATOM 787 O O . ASN A 1 107 ? -10.141 -3.092 13.511 1.00 94.75 107 ASN A O 1
ATOM 791 N N . GLY A 1 108 ? -10.103 -2.163 11.472 1.00 94.62 108 GLY A N 1
ATOM 792 C CA . GLY A 1 108 ? -11.249 -1.272 11.697 1.00 94.62 108 GLY A CA 1
ATOM 793 C C . GLY A 1 108 ? -10.972 -0.056 12.588 1.00 94.62 108 GLY A C 1
ATOM 794 O O . GLY A 1 108 ? -11.849 0.790 12.763 1.00 94.62 108 GLY A O 1
ATOM 795 N N . ARG A 1 109 ? -9.767 0.075 13.153 1.00 97.50 109 ARG A N 1
ATOM 796 C CA . ARG A 1 109 ? -9.374 1.221 13.978 1.00 97.50 109 ARG A CA 1
ATOM 797 C C . ARG A 1 109 ? -8.528 2.196 13.171 1.00 97.50 109 ARG A C 1
ATOM 799 O O . ARG A 1 109 ? -7.531 1.807 12.575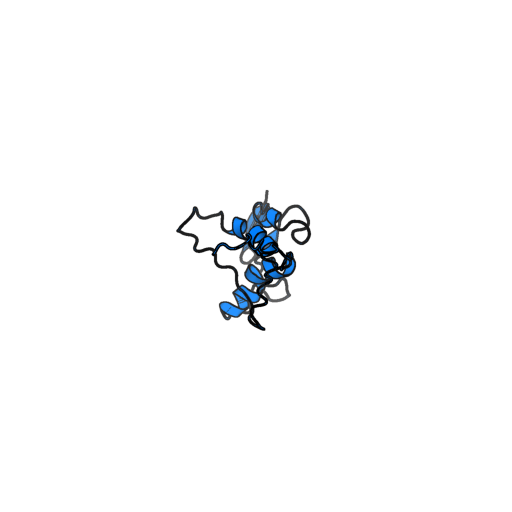 1.00 97.50 109 ARG A O 1
ATOM 806 N N . ILE A 1 110 ? -8.898 3.472 13.205 1.00 97.75 110 ILE A N 1
ATOM 807 C CA . ILE A 1 110 ?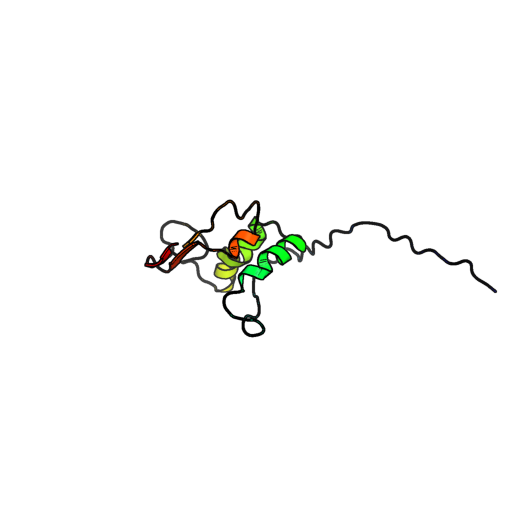 -8.148 4.555 12.558 1.00 97.75 110 ILE A CA 1
ATOM 808 C C . ILE A 1 110 ? -6.945 4.934 13.433 1.00 97.75 110 ILE A C 1
ATOM 810 O O . ILE A 1 110 ? -7.091 5.149 14.639 1.00 97.75 110 ILE A O 1
ATOM 814 N N . TYR A 1 111 ? -5.767 5.013 12.815 1.00 96.88 111 TYR A N 1
ATOM 815 C CA . TYR A 1 111 ? -4.498 5.406 13.438 1.00 96.88 111 TYR A CA 1
ATOM 816 C C . TYR A 1 111 ? -3.935 6.716 12.875 1.00 96.88 111 TYR A C 1
ATOM 818 O O . TYR A 1 111 ? -3.241 7.423 13.601 1.00 96.88 111 TYR A O 1
ATOM 826 N N . LYS A 1 112 ? -4.247 7.048 11.618 1.00 95.12 112 LYS A N 1
ATOM 827 C CA . LYS A 1 112 ? -3.874 8.310 10.962 1.00 95.12 112 LYS A CA 1
ATOM 828 C C . LYS A 1 112 ? -5.058 8.832 10.148 1.00 95.12 112 LYS A C 1
ATOM 830 O O . LYS A 1 112 ? -5.743 8.021 9.524 1.00 95.12 112 LYS A O 1
ATOM 835 N N . ASN A 1 113 ? -5.309 10.141 10.196 1.00 94.81 113 ASN A N 1
ATOM 836 C CA . ASN A 1 113 ? -6.364 10.818 9.439 1.00 94.81 113 ASN A CA 1
ATOM 837 C C . ASN A 1 113 ? -6.060 12.323 9.367 1.00 94.81 113 ASN A C 1
ATOM 839 O O . ASN A 1 113 ? -6.571 13.089 10.190 1.00 94.81 113 ASN A O 1
ATOM 843 N N . ASP A 1 114 ? -5.196 12.692 8.426 1.00 90.31 114 ASP A N 1
ATOM 844 C CA . ASP A 1 114 ? -4.710 14.063 8.216 1.00 90.31 114 ASP A CA 1
ATOM 845 C C . ASP A 1 114 ? -5.484 14.811 7.116 1.00 90.31 114 ASP A C 1
ATOM 847 O O . ASP A 1 114 ? -5.923 14.164 6.134 1.00 90.31 114 ASP A O 1
#

pLDDT: mean 82.79, std 21.13, range [29.03, 97.75]

Foldseek 3Di:
DDDDDDDDDPDDDDLPPPPPDPDQAAQDDPDVVDDPLQSLVCLVVVVVSPDQLVSSLQNHAVVVCVVVVHDQTRDPDPNHFPFDWDFPDDCRVPVSRSSPTQWTDGRNRTDGHD

Sequence (114 aa):
MSQAPQTIPFFSSGRIASRSGDSRQQAGTDAGMFPHGQNASGFPDLVEYGMSPAEAIRTATVNAADLLGVDDRGTIEVDKLADIDAVKGNPLEDVGLLQDVLFVMKNGRIYKND

Secondary structure (DSSP, 8-state):
--------------------SSPPP-----TTSS-TT-GGGGHHHHHHTT--HHHHHHHHTHHHHHHHT--SSSS--TTS---EEEESS-TTT-GGGGGSEEEEEETTEEEEE-

Radius of gyration: 19.84 Å; chains: 1; bounding box: 67×32×50 Å